Protein AF-A0A7H8GU69-F1 (afdb_monomer_lite)

Secondary structure (DSSP, 8-state):
-----PPTTEEEEEEEEETTEEEEEES-TTTPEEEESS--TTT-EEEEEEEEEHHHHHHHHHHHHTT-

Structure (mmCIF, N/CA/C/O backbone):
data_AF-A0A7H8GU69-F1
#
_entry.id   AF-A0A7H8GU69-F1
#
loop_
_atom_site.group_PDB
_atom_site.id
_atom_site.type_symbol
_atom_site.label_atom_id
_atom_site.label_alt_id
_atom_site.label_comp_id
_atom_site.label_asym_id
_atom_site.label_entity_id
_atom_site.label_seq_id
_atom_site.pdbx_PDB_ins_code
_atom_site.Cartn_x
_atom_site.Cartn_y
_atom_site.Cartn_z
_atom_site.occupancy
_atom_site.B_iso_or_equiv
_atom_site.auth_seq_id
_atom_site.auth_comp_id
_atom_site.auth_asym_id
_atom_site.auth_atom_id
_atom_site.pdbx_PDB_model_num
ATOM 1 N N . MET A 1 1 ? 4.435 -19.058 -10.107 1.00 43.56 1 MET A N 1
ATOM 2 C CA . MET A 1 1 ? 4.781 -18.365 -8.848 1.00 43.56 1 MET A CA 1
ATOM 3 C C . MET A 1 1 ? 3.687 -18.661 -7.837 1.00 43.56 1 MET A C 1
ATOM 5 O O . MET A 1 1 ? 2.522 -18.547 -8.198 1.00 43.56 1 MET A O 1
ATOM 9 N N . SER A 1 2 ? 4.015 -19.139 -6.633 1.00 46.19 2 SER A N 1
ATOM 10 C CA . SER A 1 2 ? 2.992 -19.411 -5.615 1.00 46.19 2 SER A CA 1
ATOM 11 C C . SER A 1 2 ? 2.390 -18.090 -5.146 1.00 46.19 2 SER A C 1
ATOM 13 O O . SER A 1 2 ? 3.134 -17.229 -4.680 1.00 46.19 2 SER A O 1
ATOM 15 N N . LYS A 1 3 ? 1.065 -17.934 -5.248 1.00 59.94 3 LYS A N 1
ATOM 16 C CA . LYS A 1 3 ? 0.344 -16.858 -4.560 1.00 59.94 3 LYS A CA 1
ATOM 17 C C . LYS A 1 3 ? 0.675 -16.962 -3.074 1.00 59.94 3 LYS A C 1
ATOM 19 O O . LYS A 1 3 ? 0.286 -17.938 -2.432 1.00 59.94 3 LYS A O 1
ATOM 24 N N . GLU A 1 4 ? 1.441 -16.012 -2.544 1.00 68.19 4 GLU A N 1
ATOM 25 C CA . GLU A 1 4 ? 1.639 -15.917 -1.101 1.00 68.19 4 GLU A CA 1
ATOM 26 C C . GLU A 1 4 ? 0.269 -15.824 -0.444 1.00 68.19 4 GLU A C 1
ATOM 28 O O . GLU A 1 4 ? -0.561 -14.987 -0.802 1.00 68.19 4 GLU A O 1
ATOM 33 N N . LYS A 1 5 ? 0.007 -16.732 0.495 1.00 79.56 5 LYS A N 1
ATOM 34 C CA . LYS A 1 5 ? -1.275 -16.761 1.183 1.00 79.56 5 LYS A CA 1
ATOM 35 C C . LYS A 1 5 ? -1.342 -15.534 2.093 1.00 79.56 5 LYS A C 1
ATOM 37 O O . LYS A 1 5 ? -0.549 -15.409 3.029 1.00 79.56 5 LYS A O 1
ATOM 42 N N . LEU A 1 6 ? -2.262 -14.620 1.794 1.00 85.56 6 LEU A N 1
ATOM 43 C CA . LEU A 1 6 ? -2.552 -13.478 2.655 1.00 85.56 6 LEU A CA 1
ATOM 44 C C . LEU A 1 6 ? -3.034 -13.973 4.018 1.00 85.56 6 LEU A C 1
ATOM 46 O O . LEU A 1 6 ? -3.869 -14.878 4.106 1.00 85.56 6 LEU A O 1
ATOM 50 N N . ARG A 1 7 ? -2.503 -13.373 5.085 1.00 91.62 7 ARG A N 1
ATOM 51 C CA . ARG A 1 7 ? -3.048 -13.548 6.43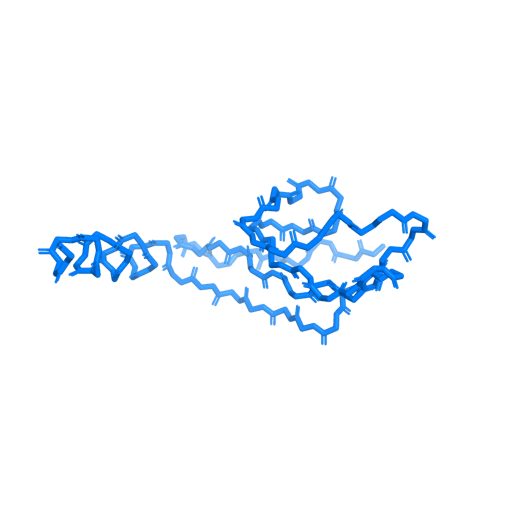3 1.00 91.62 7 ARG A CA 1
ATOM 52 C C . ARG A 1 7 ? -4.452 -12.953 6.481 1.00 91.62 7 ARG A C 1
ATOM 54 O O . ARG A 1 7 ? -4.728 -11.937 5.845 1.00 91.62 7 ARG A O 1
ATOM 61 N N . GLU A 1 8 ? -5.329 -13.566 7.266 1.00 93.12 8 GLU A N 1
ATOM 62 C CA . GLU A 1 8 ? -6.681 -13.048 7.464 1.00 93.12 8 GLU A CA 1
ATOM 63 C C . GLU A 1 8 ? -6.636 -11.586 7.944 1.00 93.12 8 GLU A C 1
ATOM 65 O O . GLU A 1 8 ? -5.803 -11.205 8.774 1.00 93.12 8 GLU A O 1
ATOM 70 N N . GLY A 1 9 ? -7.476 -10.738 7.347 1.00 94.69 9 GLY A N 1
ATOM 71 C CA . GLY A 1 9 ? -7.526 -9.304 7.639 1.00 94.69 9 GLY A CA 1
ATOM 72 C C . GLY A 1 9 ? -6.304 -8.491 7.188 1.00 94.69 9 GLY A C 1
ATOM 73 O O . GLY A 1 9 ? -6.200 -7.324 7.570 1.00 94.69 9 GLY A O 1
ATOM 74 N N . HIS A 1 10 ? -5.379 -9.064 6.410 1.00 95.81 10 HIS A N 1
ATOM 75 C CA . HIS A 1 10 ? -4.233 -8.345 5.852 1.00 95.81 10 HIS A CA 1
ATOM 76 C C . HIS A 1 10 ? -4.413 -8.067 4.359 1.00 95.81 10 HIS A C 1
ATOM 78 O O . HIS A 1 10 ? -4.999 -8.859 3.623 1.00 95.81 10 HIS A O 1
ATOM 84 N N . VAL A 1 11 ? -3.858 -6.943 3.917 1.00 93.88 11 VAL A N 1
ATOM 85 C CA . VAL A 1 11 ? -3.686 -6.587 2.510 1.00 93.88 11 VAL A CA 1
ATOM 86 C C . VAL A 1 11 ? -2.218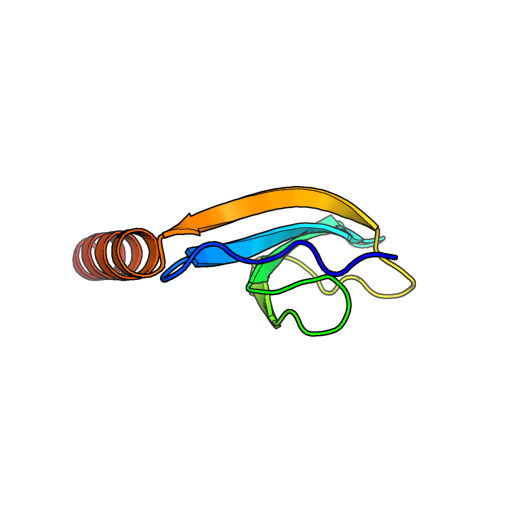 -6.693 2.131 1.00 93.88 11 VAL A C 1
ATOM 88 O O . VAL A 1 11 ? -1.330 -6.531 2.974 1.00 93.88 11 VAL A O 1
ATOM 91 N N . LEU A 1 12 ? -1.966 -6.956 0.855 1.00 94.94 12 LEU A N 1
ATOM 92 C CA . LEU A 1 12 ? -0.626 -6.877 0.301 1.00 94.94 12 LEU A CA 1
ATOM 93 C C . LEU A 1 12 ? -0.316 -5.425 -0.053 1.00 94.94 12 LEU A C 1
ATOM 95 O O . LEU A 1 12 ? -1.153 -4.750 -0.643 1.00 94.94 12 LEU A O 1
ATOM 99 N N . VAL A 1 13 ? 0.873 -4.957 0.298 1.00 95.00 13 VAL A N 1
ATOM 100 C CA . VAL A 1 13 ? 1.403 -3.668 -0.135 1.00 95.00 13 VAL A CA 1
ATOM 101 C C . VAL A 1 13 ? 2.730 -3.924 -0.823 1.00 95.00 13 VAL A C 1
ATOM 103 O O . VAL A 1 13 ? 3.639 -4.508 -0.230 1.00 95.00 13 VAL A O 1
ATOM 106 N N . GLU A 1 14 ? 2.844 -3.482 -2.066 1.00 93.81 14 GLU A N 1
ATOM 107 C CA . GLU A 1 14 ? 4.051 -3.621 -2.868 1.00 93.81 14 GLU A CA 1
ATOM 108 C C . GLU A 1 14 ? 4.644 -2.253 -3.190 1.00 93.81 14 GLU A C 1
ATOM 110 O O . GLU A 1 14 ? 3.934 -1.301 -3.517 1.00 93.81 14 GLU A O 1
ATOM 115 N N . VAL A 1 15 ? 5.970 -2.169 -3.125 1.00 93.88 15 VAL A N 1
ATOM 116 C CA . VAL A 1 15 ? 6.723 -1.072 -3.732 1.00 93.88 15 VAL A CA 1
ATOM 117 C C . VAL A 1 15 ? 7.291 -1.602 -5.032 1.00 93.88 15 VAL A C 1
ATOM 119 O O . VAL A 1 15 ? 8.095 -2.537 -5.026 1.00 93.88 15 VAL A O 1
ATOM 122 N N . VAL A 1 16 ? 6.881 -1.002 -6.140 1.00 92.62 16 VAL A N 1
ATOM 123 C CA . VAL A 1 16 ? 7.295 -1.401 -7.482 1.00 92.62 16 VAL A CA 1
ATOM 124 C C . VAL A 1 16 ? 8.258 -0.355 -8.023 1.00 92.62 16 VAL A C 1
ATOM 126 O O . VAL A 1 16 ? 7.967 0.840 -8.019 1.00 92.62 16 VAL A O 1
ATOM 129 N N . ARG A 1 17 ? 9.422 -0.800 -8.496 1.00 91.94 17 ARG A N 1
ATOM 130 C CA . ARG A 1 17 ? 10.372 0.038 -9.230 1.00 91.94 17 ARG A CA 1
ATOM 131 C C . ARG A 1 17 ? 10.015 -0.013 -10.710 1.00 91.94 17 ARG A C 1
ATOM 133 O O . ARG A 1 17 ? 10.222 -1.044 -11.346 1.00 91.94 17 ARG A O 1
ATOM 140 N N . GLY A 1 18 ? 9.458 1.075 -11.233 1.00 89.38 18 GLY A N 1
ATOM 141 C CA . GLY A 1 18 ? 9.232 1.286 -12.661 1.00 89.38 18 GLY A CA 1
ATOM 142 C C . GLY A 1 18 ? 10.322 2.151 -13.294 1.00 89.38 18 GLY A C 1
ATOM 143 O O . GLY A 1 18 ? 11.152 2.734 -12.596 1.00 89.38 18 GLY A O 1
ATOM 144 N N . VAL A 1 19 ? 10.292 2.266 -14.624 1.00 88.81 19 VAL A N 1
ATOM 145 C CA . VAL A 1 19 ? 11.242 3.089 -15.399 1.00 88.81 19 VAL A CA 1
ATOM 146 C C . VAL A 1 19 ? 11.159 4.571 -15.015 1.00 88.81 19 VAL A C 1
ATOM 148 O O . VAL A 1 19 ? 12.175 5.253 -14.938 1.00 88.81 19 VAL A O 1
ATOM 151 N N . GLU A 1 20 ? 9.954 5.058 -14.719 1.00 88.69 20 GLU A N 1
ATOM 152 C CA . GLU A 1 20 ? 9.701 6.454 -14.336 1.00 88.69 20 GLU A CA 1
ATOM 153 C C . GLU A 1 20 ? 9.893 6.724 -12.834 1.00 88.69 20 GLU A C 1
ATOM 155 O O . GLU A 1 20 ? 9.801 7.869 -12.395 1.00 88.69 20 GLU A O 1
ATOM 160 N N . GLY A 1 21 ? 10.142 5.685 -12.030 1.00 91.06 21 GLY A N 1
ATOM 161 C CA . GLY A 1 21 ? 10.339 5.795 -10.587 1.00 91.06 21 GLY A CA 1
ATOM 162 C C . GLY A 1 21 ? 9.589 4.740 -9.776 1.00 91.06 21 GLY A C 1
ATOM 163 O O . GLY A 1 21 ? 8.993 3.802 -10.309 1.00 91.06 21 GLY A O 1
ATOM 164 N N . ASN A 1 22 ? 9.636 4.898 -8.453 1.00 94.31 22 ASN A N 1
ATOM 165 C CA . ASN A 1 22 ? 8.999 3.975 -7.517 1.00 94.31 22 ASN A CA 1
ATOM 166 C C . ASN A 1 22 ? 7.518 4.312 -7.333 1.00 94.31 22 ASN A C 1
ATOM 168 O O . ASN A 1 22 ? 7.176 5.470 -7.089 1.00 94.31 22 ASN A O 1
ATOM 172 N N . CYS A 1 23 ? 6.659 3.299 -7.352 1.00 93.19 23 CYS A N 1
ATOM 173 C CA . CYS A 1 23 ? 5.252 3.432 -7.003 1.00 93.19 23 CYS A CA 1
ATOM 174 C C . CYS A 1 23 ? 4.847 2.478 -5.877 1.00 93.19 23 CYS A C 1
ATOM 176 O O . CYS A 1 23 ? 5.519 1.481 -5.602 1.00 93.19 23 CYS A O 1
ATOM 178 N N . LEU A 1 24 ? 3.757 2.835 -5.202 1.00 94.38 24 LEU A N 1
ATOM 179 C CA . LEU A 1 24 ? 3.153 2.062 -4.125 1.00 94.38 24 LEU A CA 1
ATOM 180 C C . LEU A 1 24 ? 1.836 1.472 -4.621 1.00 94.38 24 LEU A C 1
ATOM 182 O O . LEU A 1 24 ? 0.987 2.218 -5.116 1.00 94.38 24 LEU A O 1
ATOM 186 N N . CYS A 1 25 ? 1.651 0.170 -4.435 1.00 93.00 25 CYS A N 1
ATOM 187 C CA . CYS A 1 25 ? 0.437 -0.545 -4.810 1.00 93.00 25 CYS A CA 1
ATOM 188 C C . CYS A 1 25 ? -0.165 -1.281 -3.607 1.00 93.00 25 CYS A C 1
ATOM 190 O O . CYS A 1 25 ? 0.571 -1.768 -2.748 1.00 93.00 25 CYS A O 1
ATOM 192 N N . ILE A 1 26 ? -1.495 -1.391 -3.565 1.00 93.69 26 ILE A N 1
ATOM 193 C CA . ILE A 1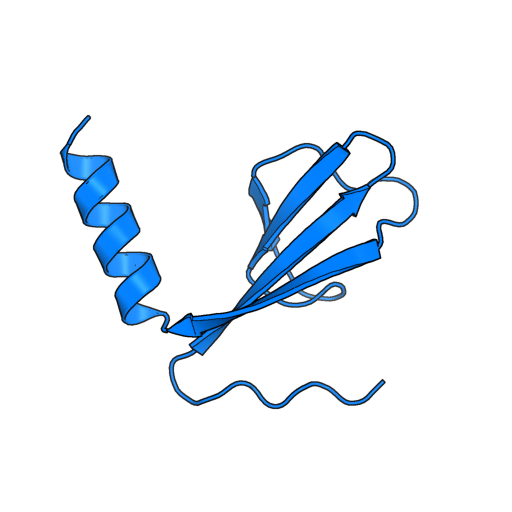 26 ? -2.212 -2.334 -2.696 1.00 93.69 26 ILE A CA 1
ATOM 194 C C . ILE A 1 26 ? -2.670 -3.507 -3.562 1.00 93.69 26 ILE A C 1
ATOM 196 O O . ILE A 1 26 ? -3.407 -3.312 -4.522 1.00 93.69 26 ILE A O 1
ATOM 200 N N . GLY A 1 27 ? -2.246 -4.717 -3.209 1.00 86.44 27 GLY A N 1
ATOM 201 C CA . GLY A 1 27 ? -2.378 -5.938 -4.005 1.00 86.44 27 GLY A CA 1
ATOM 202 C C . GLY A 1 27 ? -1.019 -6.445 -4.491 1.00 86.44 27 GLY A C 1
ATOM 203 O O . GLY A 1 27 ? 0.019 -5.974 -4.024 1.00 86.44 27 GLY A O 1
ATOM 204 N N . ASP A 1 28 ? -1.023 -7.454 -5.359 1.00 79.69 28 ASP A N 1
ATOM 205 C CA . ASP A 1 28 ? 0.201 -7.986 -5.971 1.00 79.69 28 ASP A CA 1
ATOM 206 C C . ASP A 1 28 ? 0.505 -7.296 -7.310 1.00 79.69 28 ASP A C 1
ATOM 208 O O . ASP A 1 28 ? -0.245 -6.437 -7.768 1.00 79.69 28 ASP A O 1
ATOM 212 N N . PHE A 1 29 ? 1.620 -7.659 -7.939 1.00 70.38 29 PHE A N 1
ATOM 213 C CA . PHE A 1 29 ? 2.004 -7.125 -9.246 1.00 70.38 29 PHE A CA 1
ATOM 214 C C . PHE A 1 29 ? 0.919 -7.294 -10.329 1.00 70.38 29 PHE A C 1
ATOM 216 O O . PHE A 1 29 ? 0.822 -6.455 -11.224 1.00 70.38 29 PHE A O 1
ATOM 223 N N . ASP A 1 30 ? 0.103 -8.350 -10.249 1.00 74.00 30 ASP A N 1
ATOM 224 C CA . ASP A 1 30 ? -0.871 -8.709 -11.283 1.00 74.00 30 ASP A CA 1
ATOM 225 C C . ASP A 1 30 ? -2.251 -8.070 -11.044 1.00 74.00 30 ASP A C 1
ATOM 227 O O . ASP A 1 30 ? -2.952 -7.729 -11.998 1.00 74.00 30 ASP A O 1
ATOM 231 N N . THR A 1 31 ? -2.666 -7.917 -9.783 1.00 80.50 31 THR A N 1
ATOM 232 C CA . THR A 1 31 ? -4.010 -7.450 -9.398 1.00 80.50 31 THR A CA 1
ATOM 233 C C . THR A 1 31 ? -4.002 -6.193 -8.535 1.00 80.50 31 THR A C 1
ATOM 235 O O . THR A 1 31 ? -5.053 -5.790 -8.037 1.00 80.50 31 THR A O 1
ATOM 238 N N . GLY A 1 32 ? -2.832 -5.623 -8.262 1.00 82.81 32 GLY A N 1
ATOM 239 C CA . GLY A 1 32 ? -2.680 -4.491 -7.364 1.00 82.81 32 GLY A CA 1
ATOM 240 C C . GLY A 1 32 ? -3.043 -3.158 -7.999 1.00 82.81 32 GLY A C 1
ATOM 241 O O . GLY A 1 32 ? -2.747 -2.885 -9.161 1.00 82.81 32 GLY A O 1
ATOM 242 N N . GLU A 1 33 ? -3.6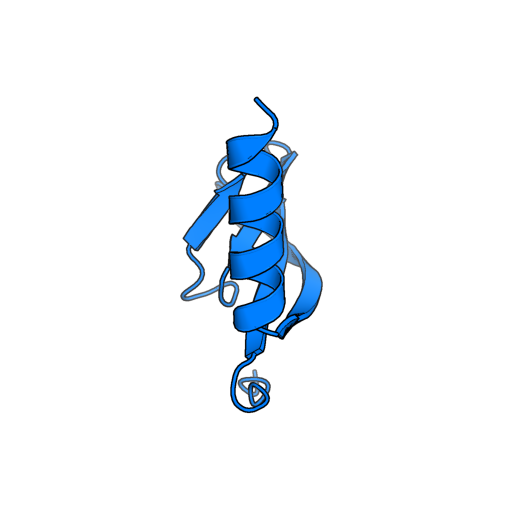49 -2.289 -7.197 1.00 90.12 33 GLU A N 1
ATOM 243 C CA . GLU A 1 33 ? -3.956 -0.920 -7.587 1.00 90.12 33 GLU A CA 1
ATOM 244 C C . GLU A 1 33 ? -2.904 0.048 -7.054 1.00 90.12 33 GLU A C 1
ATOM 246 O O . GLU A 1 33 ? -2.504 -0.002 -5.888 1.00 90.12 33 GLU A O 1
ATOM 251 N N . ARG A 1 34 ? -2.463 0.965 -7.917 1.00 91.62 34 ARG A N 1
ATOM 252 C CA . ARG A 1 34 ? -1.483 1.997 -7.574 1.00 91.62 34 ARG A CA 1
ATOM 253 C C . ARG A 1 34 ? -2.127 3.076 -6.707 1.00 91.62 34 ARG A C 1
ATOM 255 O O . ARG A 1 34 ? -3.031 3.773 -7.158 1.00 91.62 34 ARG A O 1
ATOM 262 N N . VAL A 1 35 ? -1.554 3.291 -5.529 1.00 93.50 35 VAL A N 1
ATOM 263 C CA . VAL A 1 35 ? -1.971 4.313 -4.561 1.00 93.50 35 VAL A CA 1
ATOM 264 C C . VAL A 1 35 ? -1.123 5.582 -4.668 1.00 93.50 35 VAL A C 1
ATOM 266 O O . VAL A 1 35 ? -1.635 6.680 -4.473 1.00 93.50 35 VAL A O 1
ATOM 269 N N . ALA A 1 36 ? 0.168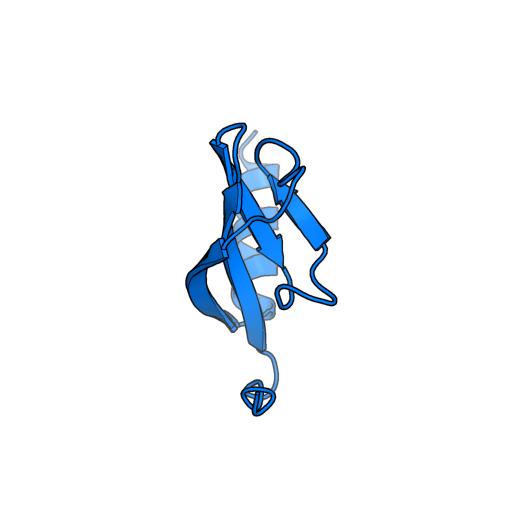 5.462 -4.999 1.00 94.25 36 ALA A N 1
ATOM 270 C CA . ALA A 1 36 ? 1.073 6.611 -5.099 1.00 94.25 36 ALA A CA 1
ATOM 271 C C . ALA A 1 36 ? 2.223 6.384 -6.094 1.00 94.25 36 ALA A C 1
ATOM 273 O O . ALA A 1 36 ? 2.576 5.244 -6.399 1.00 94.25 36 ALA A O 1
ATOM 274 N N . GLY A 1 37 ? 2.839 7.477 -6.557 1.00 93.00 37 GLY A N 1
ATOM 275 C CA . GLY A 1 37 ? 3.991 7.467 -7.470 1.00 93.00 37 GLY A CA 1
ATOM 276 C C . GLY A 1 37 ? 3.626 7.370 -8.963 1.00 93.00 37 GLY A C 1
ATOM 277 O O . GLY A 1 37 ? 2.442 7.303 -9.310 1.00 93.00 37 GLY A O 1
ATOM 278 N N . PRO A 1 38 ? 4.619 7.396 -9.873 1.00 90.31 38 PRO A N 1
ATOM 279 C CA . PRO A 1 38 ? 4.421 7.288 -11.322 1.00 90.31 38 PRO A CA 1
ATOM 280 C C . PRO A 1 38 ? 3.855 5.921 -11.732 1.00 90.31 38 PRO A C 1
ATOM 282 O O . PRO A 1 38 ? 3.796 4.985 -10.935 1.00 90.31 38 PRO A O 1
ATOM 285 N N . LYS A 1 39 ? 3.362 5.798 -12.967 1.00 82.25 39 LYS A N 1
ATOM 286 C CA . LYS A 1 39 ? 2.897 4.496 -13.463 1.00 82.25 39 LYS A CA 1
ATOM 287 C C . LYS A 1 39 ? 4.123 3.629 -13.792 1.00 82.25 39 LYS A C 1
ATOM 289 O O . LYS A 1 39 ? 5.075 4.138 -14.378 1.00 82.25 39 LYS A O 1
ATOM 294 N N . PRO A 1 40 ? 4.118 2.326 -13.466 1.00 76.69 40 PRO A N 1
ATOM 295 C CA . PRO A 1 40 ? 5.238 1.439 -13.770 1.00 76.69 40 PRO A CA 1
ATOM 296 C C . PRO A 1 40 ? 5.186 0.973 -15.237 1.00 76.69 40 PRO A C 1
ATOM 298 O O . PRO A 1 40 ? 5.080 -0.220 -15.523 1.00 76.69 40 PRO A O 1
ATOM 301 N N . TRP A 1 41 ? 5.195 1.915 -16.184 1.00 77.69 41 TRP A N 1
ATOM 302 C CA . TRP A 1 41 ? 5.179 1.609 -17.615 1.00 77.69 41 TRP A CA 1
ATOM 303 C C . TRP A 1 41 ? 6.405 0.774 -18.015 1.00 77.69 41 TRP A C 1
ATOM 305 O O . TRP A 1 41 ? 7.514 1.028 -17.546 1.00 77.69 41 TRP A O 1
ATOM 315 N N . GLY A 1 42 ? 6.208 -0.208 -18.900 1.00 68.44 42 GLY A N 1
ATOM 316 C CA . GLY A 1 42 ? 7.309 -0.966 -19.511 1.00 68.44 42 GLY A CA 1
ATOM 317 C C . GLY A 1 42 ? 7.888 -2.113 -18.676 1.00 68.44 42 GLY A C 1
ATOM 318 O O . GLY A 1 42 ? 8.972 -2.586 -18.996 1.00 68.44 42 GLY A O 1
ATOM 319 N N . GLY A 1 43 ? 7.178 -2.579 -17.645 1.00 72.88 43 GLY A N 1
ATOM 320 C CA . GLY A 1 43 ? 7.633 -3.678 -16.791 1.00 72.88 43 GLY A CA 1
ATOM 321 C C . GLY A 1 43 ? 8.341 -3.151 -15.550 1.00 72.88 43 GLY A C 1
ATOM 322 O O . GLY A 1 43 ? 9.547 -2.922 -15.541 1.00 72.88 43 GLY A O 1
ATOM 323 N N . GLY A 1 44 ? 7.566 -2.936 -14.488 1.00 83.56 44 GLY A N 1
ATOM 324 C CA . GLY A 1 44 ? 8.112 -2.699 -13.158 1.00 83.56 44 GLY A CA 1
ATOM 325 C C . GLY A 1 44 ? 8.550 -4.003 -12.495 1.00 83.56 44 GLY A C 1
ATOM 326 O O . GLY A 1 44 ? 8.163 -5.092 -12.910 1.00 83.56 44 GLY A O 1
ATOM 327 N N . THR A 1 45 ? 9.348 -3.905 -11.440 1.00 90.56 45 THR A N 1
ATOM 328 C CA . THR A 1 45 ? 9.647 -5.047 -10.566 1.00 90.56 45 THR A CA 1
ATOM 329 C C . THR A 1 45 ? 9.312 -4.687 -9.131 1.00 90.56 45 THR A C 1
ATOM 331 O O . THR A 1 45 ? 9.693 -3.620 -8.647 1.00 90.56 45 THR A O 1
ATOM 334 N N . THR A 1 46 ? 8.609 -5.576 -8.437 1.00 92.44 46 THR A N 1
ATOM 335 C CA . THR A 1 46 ? 8.371 -5.457 -6.998 1.00 92.44 46 THR A CA 1
ATOM 336 C C . THR A 1 46 ? 9.706 -5.529 -6.259 1.00 92.44 46 THR A C 1
ATOM 338 O O . THR A 1 46 ? 10.391 -6.547 -6.298 1.00 92.44 46 THR A O 1
ATOM 341 N N . ILE A 1 47 ? 10.087 -4.437 -5.595 1.00 94.31 47 ILE A N 1
ATOM 342 C CA . ILE A 1 47 ? 11.334 -4.331 -4.818 1.00 94.31 47 ILE A CA 1
ATOM 343 C C . ILE A 1 47 ? 11.103 -4.508 -3.318 1.00 94.31 47 ILE A C 1
ATOM 345 O O . ILE A 1 47 ? 12.010 -4.933 -2.606 1.00 94.31 47 ILE A O 1
ATOM 349 N N . HIS A 1 48 ? 9.890 -4.222 -2.840 1.00 94.50 48 HIS A N 1
ATOM 350 C CA . HIS A 1 48 ? 9.470 -4.514 -1.473 1.00 94.50 48 HIS A CA 1
ATOM 351 C C . HIS A 1 48 ? 8.040 -5.028 -1.449 1.00 94.50 48 HIS A C 1
ATOM 353 O O . HIS A 1 48 ? 7.214 -4.632 -2.272 1.00 94.50 48 HIS A O 1
ATOM 359 N N . LYS A 1 49 ? 7.755 -5.878 -0.466 1.00 94.00 49 LYS A N 1
ATOM 360 C CA . LYS A 1 49 ? 6.451 -6.489 -0.256 1.00 94.00 49 LYS A CA 1
ATOM 361 C C . LYS A 1 49 ? 6.168 -6.600 1.237 1.00 94.00 49 LYS A C 1
ATOM 363 O O . LYS A 1 49 ? 7.005 -7.093 1.992 1.00 94.00 49 LYS A O 1
ATOM 368 N N . PHE A 1 50 ? 4.981 -6.167 1.646 1.00 94.25 50 PHE A N 1
ATOM 369 C CA . PHE A 1 50 ? 4.529 -6.183 3.032 1.00 94.25 50 PHE A CA 1
ATOM 370 C C . PHE A 1 50 ? 3.107 -6.729 3.115 1.00 94.25 50 PHE A C 1
ATOM 372 O O . PHE A 1 50 ? 2.258 -6.373 2.302 1.00 94.25 50 PHE A O 1
ATOM 379 N N . GLN A 1 51 ? 2.819 -7.543 4.128 1.00 94.94 51 GLN A N 1
ATOM 380 C CA . GLN A 1 51 ? 1.438 -7.801 4.530 1.00 94.94 51 GLN A CA 1
ATOM 381 C C . GLN A 1 51 ? 1.081 -6.840 5.659 1.00 94.94 51 GLN A C 1
ATOM 383 O O . GLN A 1 51 ? 1.704 -6.871 6.720 1.00 94.94 51 GLN A O 1
ATOM 388 N N . VAL A 1 52 ? 0.084 -5.994 5.430 1.00 95.19 52 VAL A N 1
ATOM 389 C CA . VAL A 1 52 ? -0.339 -4.952 6.371 1.00 95.19 52 VAL A CA 1
ATOM 390 C C . VAL A 1 52 ? -1.748 -5.262 6.841 1.00 95.19 52 VAL A C 1
ATOM 392 O O . VAL A 1 52 ? -2.614 -5.580 6.030 1.00 95.19 52 VAL A O 1
ATOM 395 N N . LYS A 1 53 ? -2.010 -5.167 8.146 1.00 97.12 53 LYS A N 1
ATOM 396 C CA . LYS A 1 53 ? -3.363 -5.343 8.675 1.00 97.12 53 LYS A CA 1
ATOM 397 C C . LYS A 1 53 ? -4.266 -4.229 8.138 1.00 97.12 53 LYS A C 1
ATOM 399 O O . LYS A 1 53 ? -4.000 -3.049 8.364 1.00 97.12 53 LYS A O 1
ATOM 404 N N . ALA A 1 54 ? -5.343 -4.601 7.449 1.00 95.94 54 ALA A N 1
ATOM 405 C CA . ALA A 1 54 ? -6.225 -3.655 6.768 1.00 95.94 54 ALA A CA 1
ATOM 406 C C . ALA A 1 54 ? -6.817 -2.625 7.742 1.00 95.94 54 ALA A C 1
ATOM 408 O O . ALA A 1 54 ? -6.883 -1.438 7.431 1.00 95.94 54 ALA A O 1
ATOM 409 N N . SER A 1 55 ? -7.179 -3.064 8.953 1.00 97.56 55 SER A N 1
ATOM 410 C CA . SER A 1 55 ? -7.719 -2.184 9.994 1.00 97.56 55 SER A CA 1
ATOM 411 C C . SER A 1 55 ? -6.744 -1.081 10.400 1.00 97.56 55 SER A C 1
ATOM 413 O O . SER A 1 55 ? -7.166 0.051 10.617 1.00 97.56 55 SER A O 1
ATOM 415 N N . ASP A 1 56 ? -5.452 -1.399 10.493 1.00 97.50 56 ASP A N 1
ATOM 416 C CA . ASP A 1 56 ? -4.436 -0.443 10.935 1.00 97.50 56 ASP A CA 1
ATOM 417 C C . ASP A 1 56 ? -4.140 0.563 9.828 1.00 97.50 56 ASP A C 1
ATOM 419 O O . ASP A 1 56 ? -4.090 1.762 10.096 1.00 97.50 56 ASP A O 1
ATOM 423 N N . LEU A 1 57 ? -4.039 0.085 8.582 1.00 95.25 57 LEU A N 1
ATOM 424 C CA . LEU A 1 57 ? -3.877 0.938 7.408 1.00 95.25 57 LEU A CA 1
ATOM 425 C C . LEU A 1 57 ? -5.032 1.944 7.284 1.00 95.25 57 LEU A C 1
ATOM 427 O O . LEU A 1 57 ? -4.791 3.143 7.175 1.00 95.25 57 LEU A O 1
ATOM 431 N N .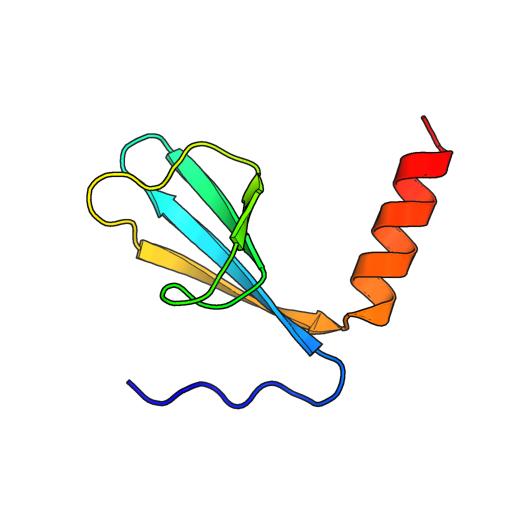 ILE A 1 58 ? -6.280 1.468 7.358 1.00 95.81 58 ILE A N 1
ATOM 432 C CA . ILE A 1 58 ? -7.478 2.314 7.251 1.00 95.81 58 ILE A CA 1
ATOM 433 C C . ILE A 1 58 ? -7.545 3.317 8.406 1.00 95.81 58 ILE A C 1
ATOM 435 O O . ILE A 1 58 ? -7.825 4.494 8.180 1.00 95.81 58 ILE A O 1
ATOM 439 N N . ARG A 1 59 ? -7.300 2.868 9.645 1.00 97.50 59 ARG A N 1
ATOM 440 C CA . ARG A 1 59 ? -7.341 3.738 10.826 1.00 97.50 59 ARG A CA 1
ATOM 441 C C . ARG A 1 59 ? -6.307 4.859 10.723 1.00 97.50 59 ARG A C 1
ATOM 443 O O . ARG A 1 59 ? -6.672 6.019 10.878 1.00 97.50 59 ARG A O 1
ATOM 450 N N . LEU A 1 60 ? -5.050 4.524 10.424 1.00 96.81 60 LEU A N 1
ATOM 451 C CA . LEU A 1 60 ? -3.965 5.505 10.332 1.00 96.81 60 LEU A CA 1
ATOM 452 C C . LEU A 1 60 ? -4.162 6.483 9.167 1.00 96.81 60 LEU A C 1
ATOM 454 O O . LEU A 1 60 ? -3.886 7.669 9.329 1.00 96.81 60 LEU A O 1
ATOM 458 N N . ALA A 1 61 ? -4.674 6.015 8.023 1.00 94.31 61 ALA A N 1
ATOM 459 C CA . ALA A 1 61 ? -4.993 6.886 6.892 1.00 94.31 61 ALA A CA 1
ATOM 460 C C . ALA A 1 61 ? -6.051 7.937 7.270 1.00 94.31 61 ALA A C 1
ATOM 462 O O . ALA A 1 61 ? -5.833 9.125 7.048 1.00 94.31 61 ALA A O 1
ATOM 463 N N . LYS A 1 62 ? -7.145 7.518 7.924 1.00 96.75 62 LYS A N 1
ATOM 464 C CA . LYS A 1 62 ? -8.204 8.427 8.400 1.00 96.75 62 LYS A CA 1
ATOM 465 C C . LYS A 1 62 ? -7.719 9.392 9.483 1.00 96.75 62 LYS A C 1
ATOM 467 O O . LYS A 1 62 ? -8.051 10.571 9.454 1.00 96.75 62 LYS A O 1
ATOM 472 N N . GLU A 1 63 ? -6.930 8.903 10.442 1.00 97.19 63 GLU A N 1
ATOM 473 C CA . GLU A 1 63 ? -6.334 9.746 11.488 1.00 97.19 63 GLU A CA 1
ATOM 474 C C . GLU A 1 63 ? -5.406 10.819 10.907 1.00 97.19 63 GLU A C 1
ATOM 476 O O . GLU A 1 63 ? -5.282 11.894 11.489 1.00 97.19 63 GLU A O 1
ATOM 481 N N . TYR A 1 64 ? -4.727 10.527 9.794 1.00 94.94 64 TYR A N 1
ATOM 482 C CA . TYR A 1 64 ? -3.859 11.488 9.121 1.00 94.94 64 TYR A CA 1
ATOM 483 C C . TYR A 1 64 ? -4.644 12.467 8.241 1.00 94.94 64 TYR A C 1
ATOM 485 O O . TYR A 1 64 ? -4.345 13.657 8.260 1.00 94.94 64 TYR A O 1
ATOM 493 N N . GLU A 1 65 ? -5.669 11.990 7.528 1.00 93.19 65 GLU A N 1
ATOM 494 C CA . GLU A 1 65 ? -6.597 12.822 6.747 1.00 93.19 65 GLU A CA 1
ATOM 495 C C . GLU A 1 65 ? -7.253 13.903 7.617 1.00 93.19 65 GLU A C 1
ATOM 497 O O . GLU A 1 65 ? -7.282 15.064 7.231 1.00 93.19 65 GLU A O 1
ATOM 502 N N . ALA A 1 66 ? -7.690 13.553 8.830 1.00 90.94 66 ALA A N 1
ATOM 503 C CA . ALA A 1 66 ? -8.332 14.486 9.760 1.00 90.94 66 ALA A CA 1
ATOM 504 C C . ALA A 1 66 ? -7.381 15.507 10.425 1.00 90.94 66 ALA A C 1
ATOM 506 O O . ALA A 1 66 ? -7.844 16.366 11.174 1.00 90.94 66 ALA A O 1
ATOM 507 N N . LYS A 1 67 ? -6.059 15.386 10.229 1.00 89.31 67 LYS A N 1
ATOM 508 C CA . LYS A 1 67 ? -5.049 16.326 10.760 1.00 89.31 67 LYS A CA 1
ATOM 509 C C . LYS A 1 67 ? -4.678 17.438 9.772 1.00 89.31 67 LYS A C 1
ATOM 511 O O . LYS A 1 67 ? -3.880 18.299 10.142 1.00 89.31 67 LYS A O 1
ATOM 516 N N . GLN A 1 68 ? -5.190 17.374 8.544 1.00 57.09 68 GLN A N 1
ATOM 517 C CA . GLN A 1 68 ? -5.062 18.414 7.518 1.00 57.09 68 GLN A CA 1
ATOM 518 C C . GLN A 1 68 ? -6.253 19.370 7.596 1.00 57.09 68 GLN A C 1
ATOM 520 O O . GLN A 1 68 ? -6.041 20.568 7.311 1.00 57.09 68 GLN A O 1
#

pLDDT: mean 87.74, std 11.72, range [43.56, 97.56]

Radius of gyration: 13.11 Å; chains: 1; bounding box: 20×38×31 Å

Foldseek 3Di:
DDDDDADPQWWKWFWWQAPQGIWIWTHDPVPTDTPDDDDRPPDIHGPDMDTGRNVVVVVVVVVVVVVD

Sequence (68 aa):
MSKEKLREGHVLVEVVRGVEGNCLCIGDFDTGERVAGPKPWGGGTTIHKFQVKASDLIRLAKEYEAKQ